Protein AF-A0A7S3MWA6-F1 (afdb_monomer)

Secondary structure (DSSP, 8-state):
-HHHHHHHHSTT----HHHHHHHHHHHHHHHHHHHHSSS---SHHHHHHHHHHHHHHHHHHHHHHH--S-TT-HHHHHHHHHHHHHHHHHHHHHHH---S--

Radius of gyration: 14.61 Å; Cα contacts (8 Å, |Δi|>4): 89; chains: 1; bounding box: 35×27×42 Å

Sequence (102 aa):
EGETIKNMMNINVNMSISDLFIFVGIWYSLTCITYGTHVPAGLFLPGMIIGSAIGSIYFTFYDTYTDLVPSDGPGRQQLRKDFIVLAISAVLGGYTRMTYSL

Structure (mmCIF, N/CA/C/O backbone):
data_AF-A0A7S3MWA6-F1
#
_entry.id   AF-A0A7S3MWA6-F1
#
loop_
_atom_site.group_PDB
_atom_site.id
_atom_site.type_symbol
_atom_site.label_atom_id
_atom_site.label_alt_id
_atom_site.label_comp_id
_atom_site.label_asym_id
_atom_site.label_entity_id
_atom_site.label_seq_id
_atom_site.pdbx_PDB_ins_code
_atom_site.Cartn_x
_atom_site.Cartn_y
_atom_site.Cartn_z
_atom_site.occupancy
_atom_site.B_iso_or_equiv
_atom_site.auth_seq_id
_atom_site.auth_comp_id
_atom_site.auth_asym_id
_atom_site.auth_atom_id
_atom_site.pdbx_PDB_model_num
ATOM 1 N N . GLU A 1 1 ? -6.827 5.437 -11.624 1.00 61.66 1 GLU A N 1
ATOM 2 C CA . GLU A 1 1 ? -5.836 5.310 -10.532 1.00 61.66 1 GLU A CA 1
ATOM 3 C C . GLU A 1 1 ? -6.250 6.035 -9.242 1.00 61.66 1 GLU A C 1
ATOM 5 O O . GLU A 1 1 ? -6.615 5.372 -8.291 1.00 61.66 1 GLU A O 1
ATOM 10 N N . GLY A 1 2 ? -6.287 7.374 -9.165 1.00 72.12 2 GLY A N 1
ATOM 11 C CA . GLY A 1 2 ? -6.610 8.064 -7.894 1.00 72.12 2 GLY A CA 1
ATOM 12 C C . GLY A 1 2 ? -8.002 7.760 -7.308 1.00 72.12 2 GLY A C 1
ATOM 13 O O . GLY A 1 2 ? -8.209 7.849 -6.100 1.00 72.12 2 GLY A O 1
ATOM 14 N N . GLU A 1 3 ? -8.954 7.364 -8.150 1.00 79.44 3 GLU A N 1
ATOM 15 C CA . GLU A 1 3 ? -10.296 6.949 -7.732 1.00 79.44 3 GLU A CA 1
ATOM 16 C C . GLU A 1 3 ? -10.307 5.588 -7.020 1.00 79.44 3 GLU A C 1
ATOM 18 O O . GLU A 1 3 ? -11.057 5.415 -6.061 1.00 79.44 3 GLU A O 1
ATOM 23 N N . THR A 1 4 ? -9.423 4.653 -7.397 1.00 80.06 4 THR A N 1
ATOM 24 C CA . THR A 1 4 ? -9.318 3.363 -6.697 1.00 80.06 4 THR A CA 1
ATOM 25 C C . THR A 1 4 ? -8.803 3.584 -5.282 1.00 80.06 4 THR A C 1
ATOM 27 O O . THR A 1 4 ? -9.407 3.084 -4.344 1.00 80.06 4 THR A O 1
ATOM 30 N N . ILE A 1 5 ? -7.789 4.435 -5.097 1.00 81.19 5 ILE A N 1
ATOM 31 C CA . ILE A 1 5 ? -7.261 4.803 -3.773 1.00 81.19 5 ILE A CA 1
ATOM 32 C C . ILE A 1 5 ? -8.333 5.504 -2.925 1.00 81.19 5 ILE A C 1
ATOM 34 O O . ILE A 1 5 ? -8.509 5.180 -1.752 1.00 81.19 5 ILE A O 1
ATOM 38 N N . LYS A 1 6 ? -9.103 6.432 -3.511 1.00 81.62 6 LYS A N 1
ATOM 39 C CA . LYS A 1 6 ? -10.219 7.090 -2.807 1.00 81.62 6 LYS A CA 1
ATOM 40 C C . LYS A 1 6 ? -11.283 6.090 -2.358 1.00 81.62 6 LYS A C 1
ATOM 42 O O . LYS A 1 6 ? -11.754 6.176 -1.224 1.00 81.62 6 LYS A O 1
ATOM 47 N N . ASN A 1 7 ? -11.620 5.123 -3.208 1.00 83.00 7 ASN A N 1
ATOM 48 C CA . ASN A 1 7 ? -12.566 4.065 -2.867 1.00 83.00 7 ASN A CA 1
ATOM 49 C C . ASN A 1 7 ? -11.997 3.121 -1.798 1.00 83.00 7 ASN A C 1
ATOM 51 O O . ASN A 1 7 ? -12.715 2.772 -0.866 1.00 83.00 7 ASN A O 1
ATOM 55 N N . MET A 1 8 ? -10.695 2.818 -1.841 1.00 79.25 8 MET A N 1
ATOM 56 C CA . MET A 1 8 ? -9.988 2.081 -0.784 1.00 79.25 8 MET A CA 1
ATOM 57 C C . MET A 1 8 ? -9.948 2.842 0.540 1.00 79.25 8 MET A C 1
ATOM 59 O O . MET A 1 8 ? -9.864 2.222 1.583 1.00 79.25 8 MET A O 1
ATOM 63 N N . MET A 1 9 ? -10.033 4.173 0.548 1.00 79.56 9 MET A N 1
ATOM 64 C CA . MET A 1 9 ? -10.122 4.967 1.782 1.00 79.56 9 MET A CA 1
ATOM 65 C C . MET A 1 9 ? -11.559 5.111 2.300 1.00 79.56 9 MET A C 1
ATOM 67 O O . MET A 1 9 ? -11.772 5.486 3.457 1.00 79.56 9 MET A O 1
ATOM 71 N N . ASN A 1 10 ? -12.561 4.793 1.480 1.00 80.81 10 ASN A N 1
ATOM 72 C CA . ASN A 1 10 ? -13.964 4.852 1.868 1.00 80.81 10 ASN A CA 1
ATOM 73 C C . ASN A 1 10 ? -14.382 3.566 2.592 1.00 80.81 10 ASN A C 1
ATOM 75 O O . ASN A 1 10 ? -14.139 2.468 2.100 1.00 80.81 10 ASN A O 1
ATOM 79 N N . ILE A 1 11 ? -14.983 3.700 3.774 1.00 67.94 11 ILE A N 1
ATOM 80 C CA . ILE A 1 11 ? -15.375 2.571 4.627 1.00 67.94 11 ILE A CA 1
ATOM 81 C C . ILE A 1 11 ? -16.512 1.733 4.028 1.00 67.94 11 ILE A C 1
ATOM 83 O O . ILE A 1 11 ? -16.647 0.558 4.344 1.00 67.94 11 ILE A O 1
ATOM 87 N N . ASN A 1 12 ? -17.289 2.325 3.118 1.00 65.00 12 ASN A N 1
ATOM 88 C CA . ASN A 1 12 ? -18.401 1.661 2.437 1.00 65.00 12 ASN A CA 1
ATOM 89 C C . ASN A 1 12 ? -17.948 0.560 1.465 1.00 65.00 12 ASN A C 1
ATOM 91 O O . ASN A 1 12 ? -18.751 -0.274 1.063 1.00 65.00 12 ASN A O 1
ATOM 95 N N . VAL A 1 13 ? -16.669 0.553 1.079 1.00 66.19 13 VAL A N 1
ATOM 96 C CA . VAL A 1 13 ? -16.091 -0.482 0.219 1.00 66.19 13 VAL A CA 1
ATOM 97 C C . VAL A 1 13 ? -15.400 -1.503 1.114 1.00 66.19 13 VAL A C 1
ATOM 99 O O . VAL A 1 13 ? -14.209 -1.390 1.408 1.00 66.19 13 VAL A O 1
ATOM 102 N N . ASN A 1 14 ? -16.176 -2.480 1.582 1.00 66.81 14 ASN A N 1
ATOM 103 C CA . ASN A 1 14 ? -15.667 -3.595 2.369 1.00 66.81 14 ASN A CA 1
ATOM 104 C C . ASN A 1 14 ? -15.434 -4.789 1.433 1.00 66.81 14 ASN A C 1
ATOM 106 O O . ASN A 1 14 ? -16.383 -5.438 0.999 1.00 66.81 14 ASN A O 1
ATOM 110 N N . MET A 1 15 ? -14.179 -5.023 1.053 1.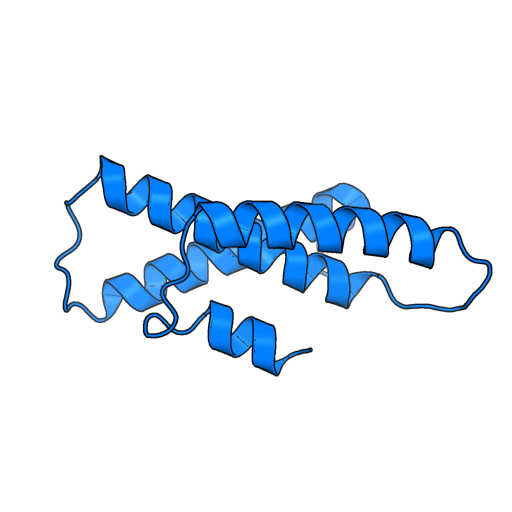00 72.50 15 MET A N 1
ATOM 111 C CA . MET A 1 15 ? -13.799 -6.189 0.249 1.00 72.50 15 MET A CA 1
ATOM 112 C C . MET A 1 15 ? -13.382 -7.336 1.156 1.00 72.50 15 MET A C 1
ATOM 114 O O . MET A 1 15 ? -12.864 -7.113 2.251 1.00 72.50 15 MET A O 1
ATOM 118 N N . SER A 1 16 ? -13.564 -8.566 0.675 1.00 83.31 16 SER A N 1
ATOM 119 C CA . SER A 1 16 ? -13.053 -9.736 1.378 1.00 83.31 16 SER A CA 1
ATOM 120 C C . SER A 1 16 ? -11.530 -9.658 1.502 1.00 83.31 16 SER A C 1
ATOM 122 O O . SER A 1 16 ? -10.830 -9.221 0.585 1.00 83.31 16 SER A O 1
ATOM 124 N N . ILE A 1 17 ? -11.003 -10.137 2.630 1.00 84.38 17 ILE A N 1
ATOM 125 C CA . ILE A 1 17 ? -9.558 -10.251 2.870 1.00 84.38 17 ILE A CA 1
ATOM 126 C C . ILE A 1 17 ? -8.895 -11.072 1.754 1.00 84.38 17 ILE A C 1
ATOM 128 O O . ILE A 1 17 ? -7.813 -10.721 1.287 1.00 84.38 17 ILE A O 1
ATOM 132 N N . SER A 1 18 ? -9.561 -12.131 1.283 1.00 88.12 18 SER A N 1
ATOM 133 C CA . SER A 1 18 ? -9.075 -12.975 0.187 1.00 88.12 18 SER A CA 1
ATOM 134 C C . SER A 1 18 ? -8.873 -12.185 -1.109 1.00 88.12 18 SER A C 1
ATOM 136 O O . SER A 1 18 ? -7.839 -12.333 -1.759 1.00 88.12 18 SER A O 1
ATOM 138 N N . ASP A 1 19 ? -9.813 -11.299 -1.445 1.00 89.50 19 ASP A N 1
ATOM 139 C CA . ASP A 1 19 ? -9.745 -10.477 -2.657 1.00 89.50 19 ASP A CA 1
ATOM 140 C C . ASP A 1 19 ? -8.610 -9.454 -2.564 1.00 89.50 19 ASP A C 1
ATOM 142 O O . ASP A 1 19 ? -7.888 -9.235 -3.537 1.00 89.50 19 ASP A O 1
ATOM 146 N N . LEU A 1 20 ? -8.396 -8.872 -1.378 1.00 88.94 20 LEU A N 1
ATOM 147 C CA . LEU A 1 20 ? -7.294 -7.942 -1.126 1.00 88.94 20 LEU A CA 1
ATOM 148 C C . LEU A 1 20 ? -5.922 -8.611 -1.291 1.00 88.94 20 LEU A C 1
ATOM 150 O O . LEU A 1 20 ? -5.022 -8.015 -1.882 1.00 88.94 20 LEU A O 1
ATOM 154 N N . PHE A 1 21 ? -5.753 -9.852 -0.824 1.00 90.19 21 PHE A N 1
ATOM 155 C CA . PHE A 1 21 ? -4.505 -10.598 -1.022 1.00 90.19 21 PHE A CA 1
ATOM 156 C C . PHE A 1 21 ? -4.241 -10.909 -2.497 1.00 90.19 21 PHE A C 1
ATOM 158 O O . PHE A 1 21 ? -3.118 -10.724 -2.970 1.00 90.19 21 PHE A O 1
ATOM 165 N N . ILE A 1 22 ? -5.270 -11.336 -3.235 1.00 92.94 22 ILE A N 1
ATOM 166 C CA . ILE A 1 22 ? -5.166 -11.583 -4.680 1.00 92.94 22 ILE A CA 1
ATOM 167 C C . ILE A 1 22 ? -4.822 -10.281 -5.412 1.00 92.94 22 ILE A C 1
ATOM 169 O O . ILE A 1 22 ? -3.927 -10.264 -6.257 1.00 92.94 22 ILE A O 1
ATOM 173 N N . PHE A 1 23 ? -5.474 -9.175 -5.045 1.00 91.50 23 PHE A N 1
ATOM 174 C CA . PHE A 1 23 ? -5.220 -7.855 -5.612 1.00 91.50 23 PHE A CA 1
ATOM 175 C C . PHE A 1 23 ? -3.769 -7.410 -5.401 1.00 91.50 23 PHE A C 1
ATOM 177 O O . PHE A 1 23 ? -3.113 -7.020 -6.366 1.00 91.50 23 PHE A O 1
ATOM 184 N N . VAL A 1 24 ? -3.242 -7.519 -4.175 1.00 92.38 24 VAL A N 1
ATOM 185 C CA . VAL A 1 24 ? -1.838 -7.195 -3.867 1.00 92.38 24 VAL A CA 1
ATOM 186 C C . VAL A 1 24 ? -0.883 -8.082 -4.661 1.00 92.38 24 VAL A C 1
ATOM 188 O O . VAL A 1 24 ? 0.063 -7.562 -5.247 1.00 92.38 24 VAL A O 1
ATOM 191 N N . GLY A 1 25 ? -1.131 -9.394 -4.718 1.00 92.88 25 GLY A N 1
ATOM 192 C CA . GLY A 1 25 ? -0.278 -10.332 -5.449 1.00 92.88 25 GLY A CA 1
ATOM 193 C C . GLY A 1 25 ? -0.194 -10.000 -6.939 1.00 92.88 25 GLY A C 1
ATOM 194 O O . GLY A 1 25 ? 0.901 -9.866 -7.485 1.00 92.88 25 GLY A O 1
ATOM 195 N N . ILE A 1 26 ? -1.346 -9.785 -7.577 1.00 93.88 26 ILE A N 1
ATOM 196 C CA . ILE A 1 26 ? -1.428 -9.433 -8.999 1.00 93.88 26 ILE A CA 1
ATOM 197 C C . ILE A 1 26 ? -0.743 -8.087 -9.264 1.00 93.88 26 ILE A C 1
ATOM 199 O O . ILE A 1 26 ? 0.107 -7.998 -10.153 1.00 93.88 26 ILE A O 1
ATOM 203 N N . TRP A 1 27 ? -1.060 -7.050 -8.481 1.00 90.69 27 TRP A N 1
ATOM 204 C CA . TRP A 1 27 ? -0.477 -5.719 -8.667 1.00 90.69 27 TRP A CA 1
ATOM 205 C C . TRP A 1 27 ? 1.025 -5.688 -8.428 1.00 90.69 27 TRP A C 1
ATOM 207 O O . TRP A 1 27 ? 1.743 -5.025 -9.176 1.00 90.69 27 TRP A O 1
ATOM 217 N N . TYR A 1 28 ? 1.518 -6.414 -7.427 1.00 91.94 28 TYR A N 1
ATOM 218 C CA . TYR A 1 28 ? 2.946 -6.512 -7.160 1.00 91.94 28 TYR A CA 1
ATOM 219 C C . TYR A 1 28 ? 3.683 -7.170 -8.333 1.00 91.94 28 TYR A C 1
ATOM 221 O O . TYR A 1 28 ? 4.636 -6.593 -8.857 1.00 91.94 28 TYR A O 1
ATOM 229 N N . SER A 1 29 ? 3.194 -8.314 -8.827 1.00 92.75 29 SER A N 1
ATOM 230 C CA . SER A 1 29 ? 3.792 -8.992 -9.983 1.00 92.75 29 SER A CA 1
ATOM 231 C C . SER A 1 29 ? 3.768 -8.131 -11.250 1.00 92.75 29 SER A C 1
ATOM 233 O O . SER A 1 29 ? 4.785 -8.025 -11.936 1.00 92.75 29 SER A O 1
ATOM 235 N N . LEU A 1 30 ? 2.644 -7.470 -11.545 1.00 91.00 30 LEU A N 1
ATOM 236 C CA . LEU A 1 30 ? 2.524 -6.551 -12.685 1.00 91.00 30 LEU A CA 1
ATOM 237 C C . LEU A 1 30 ? 3.486 -5.368 -12.572 1.00 91.00 30 LEU A C 1
ATOM 239 O O . LEU A 1 30 ? 4.129 -5.012 -13.559 1.00 91.00 30 LEU A O 1
ATOM 243 N N . THR A 1 31 ? 3.620 -4.786 -11.379 1.00 89.62 31 THR A N 1
ATOM 244 C CA . THR A 1 31 ? 4.544 -3.671 -11.122 1.00 89.62 31 THR A CA 1
ATOM 245 C C . THR A 1 31 ? 5.994 -4.091 -11.365 1.00 89.62 31 THR A C 1
ATOM 247 O O . THR A 1 31 ? 6.737 -3.369 -12.024 1.00 89.62 31 THR A O 1
ATOM 250 N N . CYS A 1 32 ? 6.396 -5.284 -10.913 1.00 89.12 32 CYS A N 1
ATOM 251 C CA . CYS A 1 32 ? 7.738 -5.811 -11.169 1.00 89.12 32 CYS A CA 1
ATOM 252 C C . CYS A 1 32 ? 8.011 -6.034 -12.664 1.00 89.12 32 CYS A C 1
ATOM 254 O O . CYS A 1 32 ? 9.069 -5.645 -13.157 1.00 89.12 32 CYS A O 1
ATOM 256 N N . ILE A 1 33 ? 7.067 -6.640 -13.394 1.00 90.31 33 ILE A N 1
ATOM 257 C CA . ILE A 1 33 ? 7.232 -6.930 -14.827 1.00 90.31 33 ILE A CA 1
ATOM 258 C C . ILE A 1 33 ? 7.314 -5.633 -15.631 1.00 90.31 33 ILE A C 1
ATOM 260 O O . ILE A 1 33 ? 8.230 -5.459 -16.430 1.00 90.31 33 ILE A O 1
ATOM 264 N N . THR A 1 34 ? 6.373 -4.713 -15.411 1.00 88.25 34 THR A N 1
ATOM 265 C CA . THR A 1 34 ? 6.295 -3.452 -16.164 1.00 88.25 34 THR A CA 1
ATOM 266 C C . THR A 1 34 ? 7.490 -2.549 -15.894 1.00 88.25 34 THR A C 1
ATOM 268 O O . THR A 1 34 ? 8.018 -1.965 -16.837 1.00 88.25 34 THR A O 1
ATOM 271 N N . TYR A 1 35 ? 7.997 -2.509 -14.660 1.00 83.25 35 TYR A N 1
ATOM 272 C CA . TYR A 1 35 ? 9.222 -1.774 -14.354 1.00 83.25 35 TYR A CA 1
ATOM 273 C C . TYR A 1 35 ? 10.474 -2.384 -15.004 1.00 83.25 35 TYR A C 1
ATOM 275 O O . TYR A 1 35 ? 11.400 -1.665 -15.364 1.00 83.25 35 TYR A O 1
ATOM 283 N N . GLY A 1 36 ? 10.500 -3.705 -15.198 1.00 82.25 36 GLY A N 1
ATOM 284 C CA . GLY A 1 36 ? 11.580 -4.384 -15.918 1.00 82.25 36 GLY A CA 1
ATOM 285 C C . GLY A 1 36 ? 11.594 -4.116 -17.429 1.00 82.25 36 GLY A C 1
ATOM 286 O O . GLY A 1 36 ? 12.580 -4.428 -18.099 1.00 82.25 36 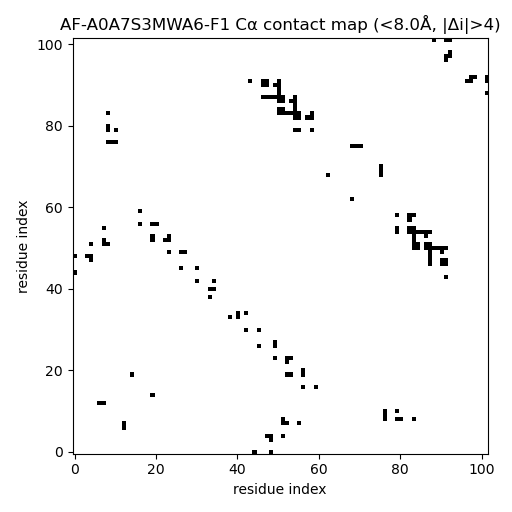GLY A O 1
ATOM 287 N N . THR A 1 37 ? 10.525 -3.539 -17.988 1.00 84.62 37 THR A N 1
ATOM 288 C CA . THR A 1 37 ? 10.494 -3.152 -19.403 1.00 84.62 37 THR A CA 1
ATOM 289 C C . THR A 1 37 ? 11.231 -1.830 -19.612 1.00 84.62 37 THR A C 1
ATOM 291 O O . THR A 1 37 ? 11.164 -0.933 -18.781 1.00 84.62 37 THR A O 1
ATOM 294 N N . HIS A 1 38 ? 11.942 -1.685 -20.734 1.00 79.62 38 HIS A N 1
ATOM 295 C CA . HIS A 1 38 ? 12.675 -0.461 -21.103 1.00 79.62 38 HIS A CA 1
ATOM 296 C C . HIS A 1 38 ? 11.733 0.684 -21.540 1.00 79.62 38 HIS A C 1
ATOM 298 O O . HIS A 1 38 ? 11.961 1.354 -22.546 1.00 79.62 38 HIS A O 1
ATOM 304 N N . VAL A 1 39 ? 10.638 0.887 -20.810 1.00 86.12 39 VAL A N 1
ATOM 305 C CA . VAL A 1 39 ? 9.629 1.914 -21.059 1.00 86.12 39 VAL A CA 1
ATOM 306 C C . VAL A 1 39 ? 9.702 2.943 -19.928 1.00 86.12 39 VAL A C 1
ATOM 308 O O . VAL A 1 39 ? 9.751 2.554 -18.761 1.00 86.12 39 VAL A O 1
ATOM 311 N N . PRO A 1 40 ? 9.698 4.256 -20.225 1.00 82.38 40 PRO A N 1
ATOM 312 C CA . PRO A 1 40 ? 9.682 5.287 -19.193 1.00 82.38 40 PRO A CA 1
ATOM 313 C C . PRO A 1 40 ? 8.322 5.296 -18.476 1.00 82.38 40 PRO A C 1
ATOM 315 O O . PRO A 1 40 ? 7.372 5.931 -18.931 1.00 82.38 40 PRO A O 1
ATOM 318 N N . ALA A 1 41 ? 8.223 4.577 -17.356 1.00 81.12 41 ALA A N 1
ATOM 319 C CA . ALA A 1 41 ? 7.026 4.492 -16.523 1.00 81.12 41 ALA A CA 1
ATOM 320 C C . ALA A 1 41 ? 7.310 4.957 -15.084 1.00 81.12 41 ALA A C 1
ATOM 322 O O . ALA A 1 41 ? 8.373 4.700 -14.521 1.00 81.12 41 ALA A O 1
ATOM 323 N N . GLY A 1 42 ? 6.345 5.653 -14.478 1.00 82.44 42 GLY A N 1
ATOM 324 C CA . GLY A 1 42 ? 6.427 6.098 -13.086 1.00 82.44 42 GLY A CA 1
ATOM 325 C C . GLY A 1 42 ? 6.025 4.996 -12.101 1.00 82.44 42 GLY A C 1
ATOM 326 O O . GLY A 1 42 ? 4.970 4.387 -12.249 1.00 82.44 42 GLY A O 1
ATOM 327 N N . LEU A 1 43 ? 6.835 4.781 -11.059 1.00 84.75 43 LEU A N 1
ATOM 328 C CA . LEU A 1 43 ? 6.641 3.713 -10.058 1.00 84.75 43 LEU A CA 1
ATOM 329 C C . LEU A 1 43 ? 5.829 4.145 -8.824 1.00 84.75 43 LEU A C 1
ATOM 331 O O . LEU A 1 43 ? 5.368 3.312 -8.047 1.00 84.75 43 LEU A O 1
ATOM 335 N N . PHE A 1 44 ? 5.619 5.450 -8.653 1.00 86.94 44 PHE A N 1
ATOM 336 C CA . PHE A 1 44 ? 5.023 6.015 -7.441 1.00 86.94 44 PHE A CA 1
ATOM 337 C C . PHE A 1 44 ? 3.553 5.603 -7.257 1.00 86.94 44 PHE A C 1
ATOM 339 O O . PHE A 1 44 ? 3.113 5.251 -6.164 1.00 86.94 44 PHE A O 1
ATOM 346 N N . LEU A 1 45 ? 2.788 5.599 -8.350 1.00 88.94 45 LEU A N 1
ATOM 347 C CA . LEU A 1 45 ? 1.354 5.313 -8.340 1.00 88.94 45 LEU A CA 1
ATOM 348 C C . LEU A 1 45 ? 1.037 3.833 -8.040 1.00 88.94 45 LEU A C 1
ATOM 350 O O . LEU A 1 45 ? 0.230 3.590 -7.141 1.00 88.94 45 LEU A O 1
ATOM 354 N N . PRO A 1 46 ? 1.696 2.845 -8.687 1.00 89.25 46 PRO A N 1
ATOM 355 C CA . PRO A 1 46 ? 1.533 1.438 -8.317 1.00 89.25 46 PRO A CA 1
ATOM 356 C C . PRO A 1 46 ? 1.909 1.163 -6.856 1.00 89.25 46 PRO A C 1
ATOM 358 O O . PRO A 1 46 ? 1.215 0.419 -6.166 1.00 89.25 46 PRO A O 1
ATOM 361 N N . GLY A 1 47 ? 2.955 1.827 -6.346 1.00 90.00 47 GLY A N 1
ATOM 362 C CA . GLY A 1 47 ? 3.332 1.734 -4.935 1.00 90.00 47 GLY A CA 1
ATOM 363 C C . GLY A 1 47 ? 2.245 2.230 -3.979 1.00 90.00 47 GLY A C 1
ATOM 364 O O . GLY A 1 47 ? 1.974 1.568 -2.979 1.00 90.00 47 GLY A O 1
ATOM 365 N N . MET A 1 48 ? 1.573 3.343 -4.301 1.00 92.62 48 MET A N 1
ATOM 366 C CA . MET A 1 48 ? 0.430 3.829 -3.515 1.00 92.62 48 MET A CA 1
ATOM 367 C C . MET A 1 48 ? -0.751 2.852 -3.539 1.00 92.62 48 MET A C 1
ATOM 369 O O . MET A 1 48 ? -1.397 2.648 -2.514 1.00 92.62 48 MET A O 1
ATOM 373 N N . ILE A 1 49 ? -1.027 2.220 -4.680 1.00 91.88 49 ILE A N 1
ATOM 374 C CA . ILE A 1 49 ? -2.120 1.246 -4.810 1.00 91.88 49 ILE A CA 1
ATOM 375 C C . ILE A 1 49 ? -1.839 0.008 -3.955 1.00 91.88 49 ILE A C 1
ATOM 377 O O . ILE A 1 49 ? -2.682 -0.377 -3.142 1.00 91.88 49 ILE A O 1
ATOM 381 N N . ILE A 1 50 ? -0.637 -0.561 -4.068 1.00 93.12 50 ILE A N 1
ATOM 382 C CA . ILE A 1 50 ? -0.209 -1.721 -3.276 1.00 93.12 50 ILE A CA 1
ATOM 383 C C . ILE A 1 50 ? -0.221 -1.384 -1.780 1.00 93.12 50 ILE A C 1
ATOM 385 O O . ILE A 1 50 ? -0.797 -2.127 -0.985 1.00 93.12 50 ILE A O 1
ATOM 389 N N . GLY A 1 51 ? 0.338 -0.233 -1.394 1.00 92.81 51 GLY A N 1
ATOM 390 C CA . GLY A 1 51 ? 0.319 0.240 -0.010 1.00 92.81 51 GLY A CA 1
ATOM 391 C C . GLY A 1 51 ? -1.098 0.425 0.532 1.00 92.81 51 GLY A C 1
ATOM 392 O O . GLY A 1 51 ? -1.380 0.023 1.658 1.00 92.81 51 GLY A O 1
ATOM 393 N N . SER A 1 52 ? -2.025 0.942 -0.281 1.00 92.00 52 SER A N 1
ATOM 394 C CA . SER A 1 52 ? -3.414 1.134 0.146 1.00 92.00 52 SER A CA 1
ATOM 395 C C . SER A 1 52 ? -4.156 -0.177 0.421 1.00 92.00 52 SER A C 1
ATOM 397 O O . SER A 1 52 ? -4.937 -0.265 1.374 1.00 92.00 52 SER A O 1
ATOM 399 N N . ALA A 1 53 ? -3.869 -1.217 -0.363 1.00 91.38 53 ALA A N 1
ATOM 400 C CA . ALA A 1 53 ? -4.431 -2.544 -0.159 1.00 91.38 53 ALA A CA 1
ATOM 401 C C . ALA A 1 53 ? -3.821 -3.228 1.077 1.00 91.38 53 ALA A C 1
ATOM 403 O O . ALA A 1 53 ? -4.560 -3.783 1.888 1.00 91.38 53 ALA A O 1
ATOM 404 N N . ILE A 1 54 ? -2.504 -3.109 1.290 1.00 92.69 54 ILE A N 1
ATOM 405 C CA . ILE A 1 54 ? -1.826 -3.631 2.491 1.00 92.69 54 ILE A CA 1
ATOM 406 C C . ILE A 1 54 ? -2.350 -2.951 3.764 1.00 92.69 54 ILE A C 1
ATOM 408 O O . ILE A 1 54 ? -2.666 -3.631 4.738 1.00 92.69 54 ILE A O 1
ATOM 412 N N . GLY A 1 55 ? -2.498 -1.624 3.756 1.00 92.12 55 GLY A N 1
ATOM 413 C CA . GLY A 1 55 ? -3.056 -0.889 4.894 1.00 92.12 55 GLY A CA 1
ATOM 414 C C . GLY A 1 55 ? -4.511 -1.260 5.184 1.00 92.12 55 GLY A C 1
ATOM 415 O O . GLY A 1 55 ? -4.904 -1.343 6.345 1.00 92.12 55 GLY A O 1
ATOM 416 N N . SER A 1 56 ? -5.292 -1.570 4.144 1.00 89.44 56 SER A N 1
ATOM 417 C CA . SER A 1 56 ? -6.658 -2.082 4.301 1.00 89.44 5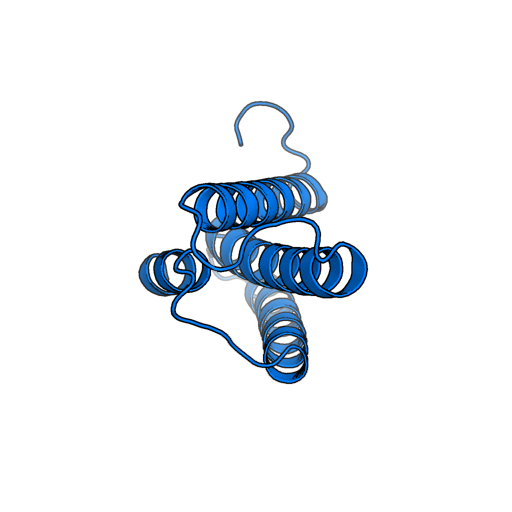6 SER A CA 1
ATOM 418 C C . SER A 1 56 ? -6.681 -3.470 4.946 1.00 89.44 56 SER A C 1
ATOM 420 O O . SER A 1 56 ? -7.462 -3.683 5.866 1.00 89.44 56 SER A O 1
ATOM 422 N N . ILE A 1 57 ? -5.791 -4.384 4.534 1.00 90.38 57 ILE A N 1
ATOM 423 C CA . ILE A 1 57 ? -5.635 -5.707 5.167 1.00 90.38 57 ILE A CA 1
ATOM 424 C C . ILE A 1 57 ? -5.274 -5.548 6.649 1.00 90.38 57 ILE A C 1
ATOM 426 O O . ILE A 1 57 ? -5.893 -6.174 7.509 1.00 90.38 57 ILE A O 1
ATOM 430 N N . TYR A 1 58 ? -4.300 -4.686 6.957 1.00 90.06 58 TYR A N 1
ATOM 431 C CA . TYR A 1 58 ? -3.856 -4.452 8.331 1.00 90.06 58 TYR A CA 1
ATOM 432 C C . TYR A 1 58 ? -4.971 -3.872 9.208 1.00 90.06 58 TYR A C 1
ATOM 434 O O . TYR A 1 58 ? -5.153 -4.310 10.342 1.00 90.06 58 TYR A O 1
ATOM 442 N N . PHE A 1 59 ? -5.760 -2.936 8.673 1.00 88.44 59 PHE A N 1
ATOM 443 C CA . PHE A 1 59 ? -6.926 -2.395 9.365 1.00 88.44 59 PHE A CA 1
ATOM 444 C C . PHE A 1 59 ? -7.978 -3.475 9.649 1.00 88.44 59 PHE A C 1
ATOM 446 O O . PHE A 1 59 ? -8.472 -3.543 10.769 1.00 88.44 59 PHE A O 1
ATOM 453 N N . THR A 1 60 ? -8.288 -4.351 8.687 1.00 85.69 60 THR A N 1
ATOM 454 C CA . THR A 1 60 ? -9.244 -5.450 8.903 1.00 85.69 60 THR A CA 1
ATOM 455 C C . THR A 1 60 ? -8.754 -6.435 9.967 1.00 85.69 60 THR A C 1
ATOM 457 O O . THR A 1 60 ? -9.546 -6.893 10.791 1.00 85.69 60 THR A O 1
ATOM 460 N N . PHE A 1 61 ? -7.450 -6.728 10.011 1.00 86.44 61 PHE A N 1
ATOM 461 C CA . PHE A 1 61 ? -6.868 -7.523 11.095 1.00 86.44 61 PHE A CA 1
ATOM 462 C C . PHE A 1 61 ? -6.984 -6.816 12.446 1.00 86.44 61 PHE A C 1
ATOM 464 O O . PHE A 1 61 ? -7.459 -7.416 13.406 1.00 86.44 61 PHE A O 1
ATOM 471 N N . TYR A 1 62 ? -6.586 -5.544 12.524 1.00 85.19 62 TYR A N 1
ATOM 472 C CA . TYR A 1 62 ? -6.683 -4.752 13.750 1.00 85.19 62 TYR A CA 1
ATOM 473 C C . TYR A 1 62 ? -8.116 -4.709 14.291 1.00 85.19 62 TYR A C 1
ATOM 475 O O . TYR A 1 62 ? -8.332 -4.900 15.488 1.00 85.19 62 TYR A O 1
ATOM 483 N N . ASP A 1 63 ? -9.078 -4.514 13.394 1.00 82.62 63 ASP A N 1
ATOM 484 C CA . ASP A 1 63 ? -10.498 -4.492 13.706 1.00 82.62 63 ASP A CA 1
ATOM 485 C C . ASP A 1 63 ? -10.996 -5.826 14.276 1.00 82.62 63 ASP A C 1
ATOM 487 O O . ASP A 1 63 ? -11.629 -5.847 15.326 1.00 82.62 63 ASP A O 1
ATOM 491 N N . THR A 1 64 ? -10.610 -6.940 13.644 1.00 80.56 64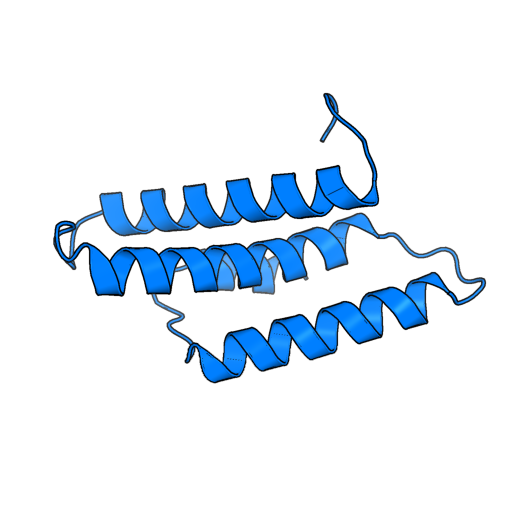 THR A N 1
ATOM 492 C CA . THR A 1 64 ? -10.997 -8.298 14.066 1.00 80.56 64 THR A CA 1
ATOM 493 C C . THR A 1 64 ? -10.484 -8.652 15.466 1.00 80.56 64 THR A C 1
ATOM 495 O O . THR A 1 64 ? -11.141 -9.391 16.192 1.00 80.56 64 THR A O 1
ATOM 498 N N . TYR A 1 65 ? -9.297 -8.171 15.849 1.00 78.56 65 TYR A N 1
ATOM 499 C CA . TYR A 1 65 ? -8.686 -8.522 17.138 1.00 78.56 65 TYR A CA 1
ATOM 500 C C . TYR A 1 65 ? -9.017 -7.563 18.272 1.00 78.56 65 TYR A C 1
ATOM 502 O O . TYR A 1 65 ? -8.887 -7.941 19.436 1.00 78.56 65 TYR A O 1
ATOM 510 N N . THR A 1 66 ? -9.368 -6.320 17.951 1.00 75.12 66 THR A N 1
ATOM 511 C CA . THR A 1 66 ? -9.473 -5.283 18.970 1.00 75.12 66 THR A CA 1
ATOM 512 C C . THR A 1 66 ? -10.919 -5.076 19.400 1.00 75.12 66 THR A C 1
ATOM 514 O O . THR A 1 66 ? -11.123 -4.917 20.589 1.00 75.12 66 THR A O 1
ATOM 517 N N . ASP A 1 67 ? -11.932 -5.101 18.525 1.00 66.50 67 ASP A N 1
ATOM 518 C CA . ASP A 1 67 ? -13.360 -4.862 18.871 1.00 66.50 67 ASP A CA 1
ATOM 519 C C . ASP A 1 67 ? -13.650 -3.599 19.743 1.00 66.50 67 ASP A C 1
ATOM 521 O O . ASP A 1 67 ? -14.786 -3.329 20.125 1.00 66.50 67 ASP A O 1
ATOM 525 N N . LEU A 1 68 ? -12.640 -2.768 20.056 1.00 61.50 68 LEU A N 1
ATOM 526 C CA . LEU A 1 68 ? -12.737 -1.615 20.965 1.00 61.50 68 LEU A CA 1
ATOM 527 C C . LEU A 1 68 ? -13.274 -0.356 20.271 1.00 61.50 68 LEU A C 1
ATOM 529 O O . LEU A 1 68 ? -13.461 0.670 20.925 1.00 61.50 68 LEU A O 1
ATOM 533 N N . VAL A 1 69 ? -13.480 -0.392 18.951 1.00 63.94 69 VAL A N 1
ATOM 534 C CA . VAL A 1 69 ? -13.933 0.769 18.176 1.00 63.94 69 VAL A CA 1
ATOM 535 C C . VAL A 1 69 ? -15.431 0.631 17.887 1.00 63.94 69 VAL A C 1
ATOM 537 O O . VAL A 1 69 ? -15.817 -0.276 17.151 1.00 63.94 69 VAL A O 1
ATOM 540 N N . PRO A 1 70 ? -16.285 1.542 18.397 1.00 64.00 70 PRO A N 1
ATOM 541 C CA . PRO A 1 70 ? -17.708 1.559 18.067 1.00 64.00 70 PRO A CA 1
ATOM 542 C C . PRO A 1 70 ? -17.926 1.602 16.547 1.00 64.00 70 PRO A C 1
ATOM 544 O O . PRO A 1 70 ? -17.362 2.469 15.871 1.00 64.00 70 PRO A O 1
ATOM 547 N N . SER A 1 71 ? -18.750 0.687 16.018 1.00 62.91 71 SER A N 1
ATOM 548 C CA . SER A 1 71 ? -18.970 0.496 14.569 1.00 62.91 71 SER A CA 1
ATOM 549 C C . SER A 1 71 ? -19.382 1.771 13.815 1.00 62.91 71 SER A C 1
ATOM 551 O O . SER A 1 71 ? -19.001 1.934 12.658 1.00 62.91 71 SER A O 1
ATOM 553 N N . ASP A 1 72 ? -20.070 2.707 14.478 1.00 61.34 72 ASP A N 1
ATOM 554 C CA . ASP A 1 72 ? -20.695 3.876 13.838 1.00 61.34 72 ASP A CA 1
ATOM 555 C C . ASP A 1 72 ? -19.977 5.216 14.098 1.00 61.34 72 ASP A C 1
ATOM 557 O O . ASP A 1 72 ? -20.482 6.288 13.756 1.00 61.34 72 ASP A O 1
ATOM 561 N N . GLY A 1 73 ? -18.791 5.199 14.715 1.00 65.50 73 GLY A N 1
ATOM 562 C CA . GLY A 1 73 ? -18.050 6.425 15.024 1.00 65.50 73 GLY A CA 1
ATOM 563 C C . GLY A 1 73 ? -17.255 6.980 13.826 1.00 65.50 73 GLY A C 1
ATOM 564 O O . GLY A 1 73 ? -16.565 6.214 13.148 1.00 65.50 73 GLY A O 1
ATOM 565 N N . PRO A 1 74 ? -17.201 8.315 13.607 1.00 67.06 74 PRO A N 1
ATOM 566 C CA . PRO A 1 74 ? -16.341 8.924 12.579 1.00 67.06 74 PRO A CA 1
ATOM 567 C C . PRO A 1 74 ? -14.844 8.611 12.775 1.00 67.06 74 PRO A C 1
ATOM 569 O O . PRO A 1 74 ? -14.068 8.655 11.819 1.00 67.06 74 PRO A O 1
ATOM 572 N N . GLY A 1 75 ? -14.444 8.226 13.994 1.00 76.00 75 GLY A N 1
ATOM 573 C CA . GLY A 1 75 ? -13.079 7.809 14.320 1.00 76.00 75 GLY A CA 1
ATOM 574 C C . GLY A 1 75 ? -12.619 6.549 13.579 1.00 76.00 75 GLY A C 1
ATOM 575 O O . GLY A 1 75 ? -11.443 6.439 13.245 1.00 76.00 75 GLY A O 1
ATOM 576 N N . ARG A 1 76 ? -13.531 5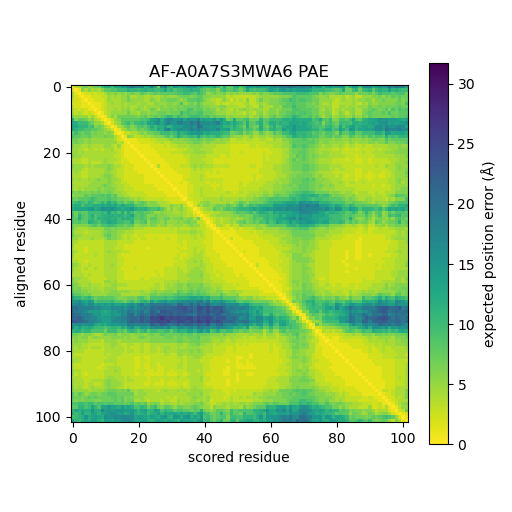.632 13.222 1.00 76.75 76 ARG A N 1
ATOM 577 C CA . ARG A 1 76 ? -13.194 4.407 12.477 1.00 76.75 76 ARG A CA 1
ATOM 578 C C . ARG A 1 76 ? -12.688 4.719 11.068 1.00 76.75 76 ARG A C 1
ATOM 580 O O . ARG A 1 76 ? -11.718 4.126 10.597 1.00 76.75 76 ARG A O 1
ATOM 587 N N . GLN A 1 77 ? -13.323 5.686 10.402 1.00 80.50 77 GLN A N 1
ATOM 588 C CA . GLN A 1 77 ? -12.919 6.116 9.065 1.00 80.50 77 GLN A CA 1
ATOM 589 C C . GLN A 1 77 ? -11.569 6.847 9.087 1.00 80.50 77 GLN A C 1
ATOM 591 O O . GLN A 1 77 ? -10.791 6.703 8.145 1.00 80.50 77 GLN A O 1
ATOM 596 N N . GLN A 1 78 ? -11.287 7.619 10.141 1.00 83.81 78 GLN A N 1
ATOM 597 C CA . GLN A 1 78 ? -9.989 8.273 10.332 1.00 83.81 78 GLN A CA 1
ATOM 598 C C . GLN A 1 78 ? -8.885 7.242 10.584 1.00 83.81 78 GLN A C 1
ATOM 600 O O . GLN A 1 78 ? -7.933 7.209 9.812 1.00 83.81 78 GLN A O 1
ATOM 605 N N . LEU A 1 79 ? -9.081 6.310 11.527 1.00 86.12 79 LEU A N 1
ATOM 606 C CA . LEU A 1 79 ? -8.115 5.238 11.804 1.00 86.12 79 LEU A CA 1
ATOM 607 C C . LEU A 1 79 ? -7.749 4.450 10.543 1.00 86.12 79 LEU A C 1
ATOM 609 O O . LEU A 1 79 ? -6.577 4.200 10.271 1.00 86.12 79 LEU A O 1
ATOM 613 N N . ARG A 1 80 ? -8.752 4.065 9.745 1.00 85.62 80 ARG A N 1
ATOM 614 C CA . ARG A 1 80 ? -8.511 3.330 8.501 1.00 85.62 80 ARG A CA 1
ATOM 615 C C . ARG A 1 80 ? -7.657 4.132 7.523 1.00 85.62 80 ARG A C 1
ATOM 617 O O . ARG A 1 80 ? -6.744 3.574 6.923 1.00 85.62 80 ARG A O 1
ATOM 624 N N . LYS A 1 81 ? -7.938 5.428 7.360 1.00 89.19 81 LYS A N 1
ATOM 625 C CA . LYS A 1 81 ? -7.126 6.311 6.509 1.00 89.19 81 LYS A CA 1
ATOM 626 C C . LYS A 1 81 ? -5.692 6.401 7.025 1.00 89.19 81 LYS A C 1
ATOM 628 O O . LYS A 1 81 ? -4.779 6.297 6.214 1.00 89.19 81 LYS A O 1
ATOM 633 N N . ASP A 1 82 ? -5.496 6.506 8.335 1.00 90.69 82 ASP A N 1
ATOM 634 C CA . ASP A 1 82 ? -4.165 6.588 8.941 1.00 90.69 82 ASP A CA 1
ATOM 635 C C . ASP A 1 82 ? -3.351 5.311 8.686 1.00 90.69 82 ASP A C 1
ATOM 637 O O . ASP A 1 82 ? -2.212 5.388 8.225 1.00 90.69 82 ASP A O 1
ATOM 641 N N . PHE A 1 83 ? -3.949 4.128 8.870 1.00 91.38 83 PHE A N 1
ATOM 642 C CA . PHE A 1 83 ? -3.299 2.851 8.542 1.00 91.38 83 PHE A CA 1
ATOM 643 C C . PHE A 1 83 ? -2.966 2.716 7.054 1.00 91.38 83 PHE A C 1
ATOM 645 O O . PHE A 1 83 ? -1.889 2.237 6.699 1.00 91.38 83 PHE A O 1
ATOM 652 N N . ILE A 1 84 ? -3.868 3.161 6.178 1.00 91.88 84 ILE A N 1
ATOM 653 C CA . ILE A 1 84 ? -3.643 3.174 4.729 1.00 91.88 84 ILE A CA 1
ATOM 654 C C . ILE A 1 84 ? -2.466 4.090 4.375 1.00 91.88 84 ILE A C 1
ATOM 656 O O . ILE A 1 84 ? -1.584 3.678 3.628 1.00 91.88 84 ILE A O 1
ATOM 660 N N . VAL A 1 85 ? -2.409 5.307 4.921 1.00 92.56 85 VAL A N 1
ATOM 661 C CA . VAL A 1 85 ? -1.325 6.264 4.645 1.00 92.56 85 VAL A CA 1
ATOM 662 C C . VAL A 1 85 ? 0.014 5.773 5.204 1.00 92.56 85 VAL A C 1
ATOM 664 O O . VAL A 1 85 ? 1.027 5.876 4.513 1.00 92.56 85 VAL A O 1
ATOM 667 N N . LEU A 1 86 ? 0.026 5.168 6.397 1.00 93.44 86 LEU A N 1
ATOM 668 C CA . LEU A 1 86 ? 1.215 4.527 6.972 1.00 93.44 86 LEU A CA 1
ATOM 669 C C . LEU A 1 86 ? 1.735 3.377 6.100 1.00 93.44 86 LEU A C 1
ATOM 671 O O . LEU A 1 86 ? 2.939 3.245 5.892 1.00 93.44 86 LEU A O 1
ATOM 675 N N . ALA A 1 87 ? 0.843 2.547 5.560 1.00 94.19 87 ALA A N 1
ATOM 676 C CA . ALA A 1 87 ? 1.239 1.460 4.671 1.00 94.19 87 ALA A CA 1
ATOM 677 C C . ALA A 1 87 ? 1.760 1.980 3.320 1.00 94.19 87 ALA A C 1
ATOM 679 O O . ALA A 1 87 ? 2.736 1.450 2.790 1.00 94.19 87 ALA A O 1
ATOM 680 N N . ILE A 1 88 ? 1.151 3.040 2.777 1.00 92.75 88 ILE A N 1
ATOM 681 C CA . ILE A 1 88 ? 1.613 3.706 1.552 1.00 92.75 88 ILE A CA 1
ATOM 682 C C . ILE A 1 88 ? 3.033 4.251 1.728 1.00 92.75 88 ILE A C 1
ATOM 684 O O . ILE A 1 88 ? 3.894 3.970 0.892 1.00 92.75 88 ILE A O 1
ATOM 688 N N . SER A 1 89 ? 3.300 4.981 2.814 1.00 91.44 89 SER A N 1
ATOM 689 C CA . SER A 1 89 ? 4.629 5.541 3.078 1.00 91.44 89 SER A CA 1
ATOM 690 C C . SER A 1 89 ? 5.672 4.451 3.333 1.00 91.44 89 SER A C 1
ATOM 692 O O . SER A 1 89 ? 6.782 4.540 2.810 1.00 91.44 89 SER A O 1
ATOM 694 N N . ALA A 1 90 ? 5.310 3.377 4.044 1.00 92.69 90 ALA A N 1
ATOM 695 C CA . ALA A 1 90 ? 6.190 2.232 4.268 1.00 92.69 90 ALA A CA 1
ATOM 696 C C . ALA A 1 90 ? 6.570 1.517 2.960 1.00 92.69 90 ALA A C 1
ATOM 698 O O . ALA A 1 90 ? 7.742 1.205 2.744 1.00 92.69 90 ALA A O 1
ATOM 699 N N . VAL A 1 91 ? 5.606 1.287 2.062 1.00 92.62 91 VAL A N 1
ATOM 700 C CA . VAL A 1 91 ? 5.859 0.651 0.761 1.00 92.62 91 VAL A CA 1
ATOM 701 C C . VAL A 1 91 ? 6.723 1.553 -0.116 1.00 92.62 91 VAL A C 1
ATOM 703 O O . VAL A 1 91 ? 7.768 1.115 -0.595 1.00 92.62 91 VAL A O 1
ATOM 706 N N . LEU A 1 92 ? 6.337 2.821 -0.279 1.00 91.19 92 LEU A N 1
ATOM 707 C CA . LEU A 1 92 ? 7.065 3.782 -1.107 1.00 91.19 92 LEU A CA 1
ATOM 708 C C . LEU A 1 92 ? 8.494 4.016 -0.601 1.00 91.19 92 LEU A C 1
ATOM 710 O O . LEU A 1 92 ? 9.442 3.955 -1.387 1.00 91.19 92 LEU A O 1
ATOM 714 N N . GLY A 1 93 ? 8.669 4.218 0.705 1.00 90.06 93 GLY A N 1
ATOM 715 C CA . GLY A 1 93 ? 9.984 4.369 1.326 1.00 90.06 93 GLY A CA 1
ATOM 716 C C . GLY A 1 93 ? 10.819 3.088 1.257 1.00 90.06 93 GLY A C 1
ATOM 717 O O . GLY A 1 93 ? 12.032 3.157 1.074 1.00 90.06 93 GLY A O 1
ATOM 718 N N . GLY A 1 94 ? 10.185 1.914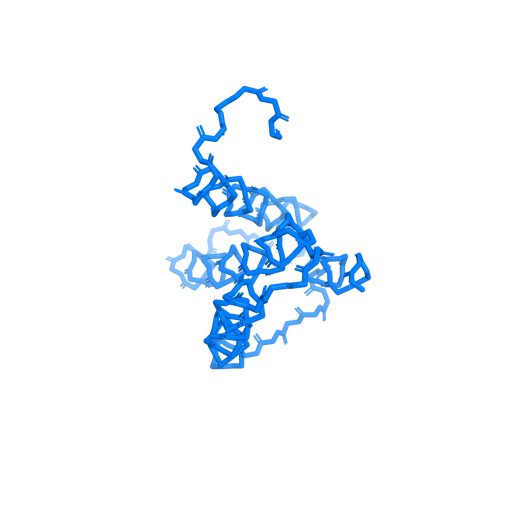 1.320 1.00 88.88 94 GLY A N 1
ATOM 719 C CA . GLY A 1 94 ? 10.864 0.619 1.278 1.00 88.88 94 GLY A CA 1
ATOM 720 C C . GLY A 1 94 ? 11.612 0.360 -0.032 1.00 88.88 94 GLY A C 1
ATOM 721 O O . GLY A 1 94 ? 12.774 -0.052 0.002 1.00 88.88 94 GLY A O 1
ATOM 722 N N . TYR A 1 95 ? 10.981 0.628 -1.181 1.00 87.62 95 TYR A N 1
ATOM 723 C CA . TYR A 1 95 ? 11.607 0.360 -2.483 1.00 87.62 95 TYR A CA 1
ATOM 724 C C . TYR A 1 95 ? 12.306 1.577 -3.107 1.00 87.62 95 TYR A C 1
ATOM 726 O O . TYR A 1 95 ? 13.277 1.386 -3.835 1.00 87.62 95 TYR A O 1
ATOM 734 N N . THR A 1 96 ? 11.879 2.817 -2.824 1.00 87.44 96 THR A N 1
ATOM 735 C CA . THR A 1 96 ? 12.576 4.017 -3.339 1.00 87.44 96 THR A CA 1
ATOM 736 C C . THR A 1 96 ? 13.703 4.503 -2.429 1.00 87.44 96 THR A C 1
ATOM 738 O O . THR A 1 96 ? 14.571 5.245 -2.883 1.00 87.44 96 THR A O 1
ATOM 741 N N . ARG A 1 97 ? 13.698 4.109 -1.146 1.00 87.38 97 ARG A N 1
ATOM 742 C CA . ARG A 1 97 ? 14.619 4.590 -0.099 1.00 87.38 97 ARG A CA 1
ATOM 743 C C . ARG A 1 97 ? 14.698 6.114 0.043 1.00 87.38 97 ARG A C 1
ATOM 745 O O . ARG A 1 97 ? 15.688 6.636 0.552 1.00 87.38 97 ARG A O 1
ATOM 752 N N . MET A 1 98 ? 13.654 6.834 -0.359 1.00 84.00 98 MET A N 1
ATOM 753 C CA . MET A 1 98 ? 13.521 8.268 -0.101 1.00 84.00 98 MET A CA 1
ATOM 754 C C . MET A 1 98 ? 12.903 8.491 1.286 1.00 84.00 98 MET A C 1
ATOM 756 O O . MET A 1 98 ? 11.871 7.908 1.605 1.00 84.00 98 MET A O 1
ATOM 760 N N . THR A 1 99 ? 13.545 9.314 2.121 1.00 78.69 99 THR A N 1
ATOM 761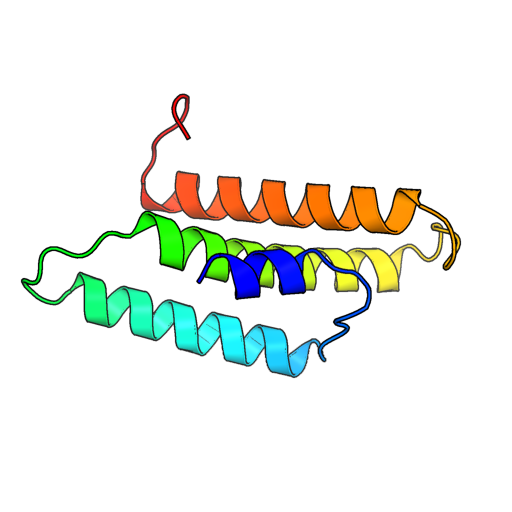 C CA . THR A 1 99 ? 13.237 9.414 3.562 1.00 78.69 99 THR A CA 1
ATOM 762 C C . THR A 1 99 ? 12.533 10.700 3.998 1.00 78.69 99 THR A C 1
ATOM 764 O O . THR A 1 99 ? 11.889 10.682 5.040 1.00 78.69 99 THR A O 1
ATOM 767 N N . TYR A 1 100 ? 12.644 11.806 3.251 1.00 73.88 100 TYR A N 1
ATOM 768 C CA . TYR A 1 100 ? 12.141 13.119 3.706 1.00 73.88 100 TYR A CA 1
ATOM 769 C C . TYR A 1 100 ? 11.192 13.828 2.728 1.00 73.88 100 TYR A C 1
ATOM 771 O O . TYR A 1 100 ? 10.444 14.707 3.135 1.00 73.88 100 TYR A O 1
ATOM 779 N N . SER A 1 101 ? 11.226 13.477 1.441 1.00 74.25 101 SER A N 1
ATOM 780 C CA . SER A 1 101 ? 10.501 14.198 0.379 1.00 74.25 101 SER A CA 1
ATOM 781 C C . SER A 1 101 ? 9.285 13.435 -0.159 1.00 74.25 101 SER A C 1
ATOM 783 O O . SER A 1 101 ? 8.829 13.725 -1.266 1.00 74.25 101 SER A O 1
ATOM 785 N N . LEU A 1 102 ? 8.839 12.416 0.575 1.00 61.94 102 LEU A N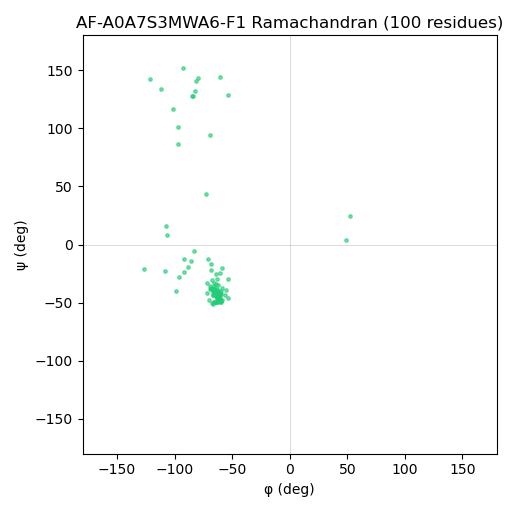 1
ATOM 786 C CA . LEU A 1 102 ? 7.840 11.451 0.132 1.00 61.94 102 LEU A CA 1
ATOM 787 C C . LEU A 1 102 ? 6.434 11.831 0.598 1.00 61.94 102 LEU A C 1
ATOM 789 O O . LEU A 1 102 ? 6.309 12.253 1.768 1.00 61.94 102 LEU A O 1
#

Foldseek 3Di:
DVVLLVLLLDPVDDDDLVVLVVVLVVLVVVLVVVVPDPDPDDSLVSLLNSLSSVLSNVLVVCCVPPVPDDPPDPVSSVSSVVSSVVSSCCSCCVVVVDDPPD

pLDDT: mean 83.54, std 9.3, range [61.34, 94.19]

Solvent-accessible surface area (backbone atoms only — not comparable to full-atom values): 5916 Å² total; per-residue (Å²): 111,74,64,59,54,53,45,67,53,34,76,88,60,78,72,57,68,69,57,46,52,52,50,39,53,53,52,52,53,50,51,54,55,57,66,73,39,101,57,100,71,81,65,66,63,63,31,42,50,44,11,36,43,51,11,48,52,52,42,54,51,52,50,74,75,58,74,80,68,64,91,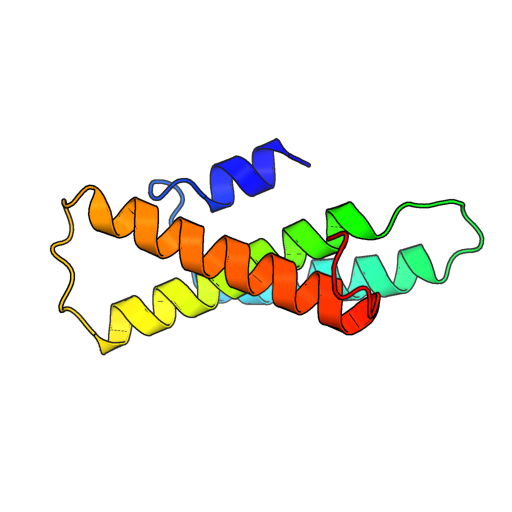87,44,76,61,57,50,51,53,46,40,51,40,18,52,53,29,19,52,51,46,42,30,68,78,69,66,53,86,82,90,118

Nearest PDB structures (foldseek):
  4ytp-assembly1_D  TM=4.852E-01  e=4.935E+00  Sus scrofa
  4yxd-assembly1_D  TM=3.182E-01  e=1.453E+00  Sus scrofa
  4akv-assembly1_B  TM=2.830E-01  e=5.217E+00  Homo sapiens

Mean predicted aligned error: 6.14 Å

Organism: NCBI:txid197538

InterPro domains:
  IPR001807 Chloride channel [PF00654] (5-99)
  IPR001807 Chloride channel [PR00762] (39-59)
  IPR001807 Chloride channel [PR00762] (81-97)
  IPR014743 Chloride channel, core [SSF81340] (14-99)
  IPR051280 Voltage-gated chloride channel/antiporter [PTHR11689] (3-102)